Protein AF-A0A2S8S238-F1 (afdb_monomer)

Mean predicted aligned error: 3.12 Å

Structure (mmCIF, N/CA/C/O backbone):
data_AF-A0A2S8S238-F1
#
_entry.id   AF-A0A2S8S238-F1
#
loop_
_atom_site.group_PDB
_atom_site.id
_atom_site.type_symbol
_atom_site.label_atom_id
_atom_site.label_alt_id
_atom_site.label_comp_id
_atom_site.label_asym_id
_atom_site.label_entity_id
_atom_site.label_seq_id
_atom_site.pdbx_PDB_ins_code
_atom_site.Cartn_x
_atom_site.Cartn_y
_atom_site.Cartn_z
_atom_site.occupancy
_atom_site.B_iso_or_equiv
_atom_site.auth_seq_id
_atom_site.auth_comp_id
_atom_site.auth_asym_id
_atom_site.auth_atom_id
_atom_site.pdbx_PDB_model_num
ATOM 1 N N . MET A 1 1 ? -9.506 12.500 -10.880 1.00 71.62 1 MET A N 1
ATOM 2 C CA . MET A 1 1 ? -8.046 12.262 -10.977 1.00 71.62 1 MET A CA 1
ATOM 3 C C . MET A 1 1 ? -7.756 10.901 -10.377 1.00 71.62 1 MET A C 1
ATOM 5 O O . MET A 1 1 ? -8.331 10.608 -9.338 1.00 71.62 1 MET A O 1
ATOM 9 N N . ASP A 1 2 ? -6.913 10.093 -11.019 1.00 86.62 2 ASP A N 1
ATOM 10 C CA . ASP A 1 2 ? -6.487 8.786 -10.500 1.00 86.62 2 ASP A CA 1
ATOM 11 C C . ASP A 1 2 ? -5.730 8.972 -9.162 1.00 86.62 2 ASP A C 1
ATOM 13 O O . ASP A 1 2 ? -4.682 9.632 -9.158 1.0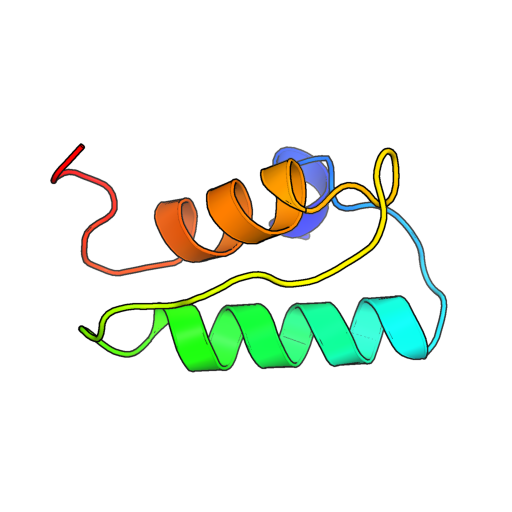0 86.62 2 ASP A O 1
ATOM 17 N N . PRO A 1 3 ? -6.239 8.454 -8.024 1.00 87.19 3 PRO A N 1
ATOM 18 C CA . PRO A 1 3 ? -5.593 8.629 -6.723 1.00 87.19 3 PRO A CA 1
ATOM 19 C C . PRO A 1 3 ? -4.191 8.011 -6.688 1.00 87.19 3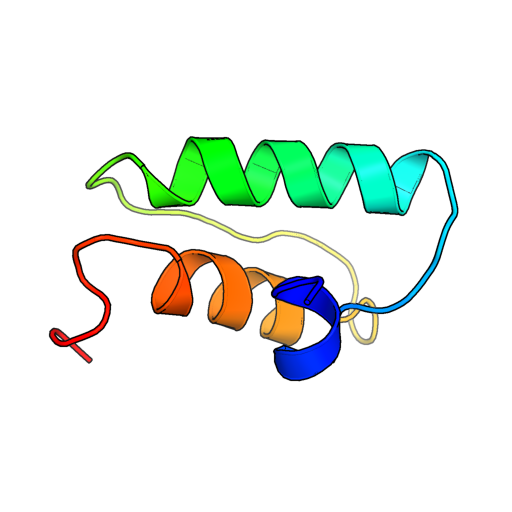 PRO A C 1
ATOM 21 O O . PRO A 1 3 ? -3.306 8.533 -6.010 1.00 87.19 3 PRO A O 1
ATOM 24 N N . PHE A 1 4 ? -3.945 6.962 -7.475 1.00 92.62 4 PHE A N 1
ATOM 25 C CA . PHE A 1 4 ? -2.658 6.277 -7.516 1.00 92.62 4 PHE A CA 1
ATOM 26 C C . PHE A 1 4 ? -1.554 7.116 -8.163 1.00 92.62 4 PHE A C 1
ATOM 28 O O . PHE A 1 4 ? -0.389 6.952 -7.811 1.00 92.62 4 PHE A O 1
ATOM 35 N N . VAL A 1 5 ? -1.900 8.076 -9.029 1.00 91.31 5 VAL A N 1
ATOM 36 C CA . VAL A 1 5 ? -0.923 9.025 -9.592 1.00 91.31 5 VAL A CA 1
ATOM 37 C C . VAL A 1 5 ? -0.368 9.946 -8.505 1.00 91.31 5 VAL A C 1
ATOM 39 O O . VAL A 1 5 ? 0.835 10.179 -8.456 1.00 91.31 5 VAL A O 1
ATOM 42 N N . ARG A 1 6 ? -1.216 10.420 -7.581 1.00 90.88 6 ARG A N 1
ATOM 43 C CA . ARG A 1 6 ? -0.776 11.253 -6.443 1.00 90.88 6 ARG A CA 1
ATOM 44 C C . ARG A 1 6 ? 0.062 10.474 -5.430 1.00 90.88 6 ARG A C 1
ATOM 46 O O . ARG A 1 6 ? 0.865 11.066 -4.721 1.00 90.88 6 ARG A O 1
ATOM 53 N N . LEU A 1 7 ? -0.126 9.159 -5.384 1.00 91.44 7 LEU A N 1
ATOM 54 C CA . LEU A 1 7 ? 0.595 8.225 -4.518 1.00 91.44 7 LEU A CA 1
ATOM 55 C C . LEU A 1 7 ? 1.838 7.624 -5.196 1.00 91.44 7 LEU A C 1
ATOM 57 O O . LEU A 1 7 ? 2.425 6.678 -4.678 1.00 91.44 7 LEU A O 1
ATOM 61 N N . ASN A 1 8 ? 2.221 8.155 -6.363 1.00 91.00 8 ASN A N 1
ATOM 62 C CA . ASN A 1 8 ? 3.352 7.711 -7.178 1.00 91.00 8 ASN A CA 1
ATOM 63 C C . ASN A 1 8 ? 3.307 6.225 -7.600 1.00 91.00 8 ASN A C 1
ATOM 65 O O . ASN A 1 8 ? 4.300 5.665 -8.055 1.00 91.00 8 ASN A O 1
ATOM 69 N N . LEU A 1 9 ? 2.144 5.579 -7.501 1.00 92.56 9 LEU A N 1
ATOM 70 C CA . LEU A 1 9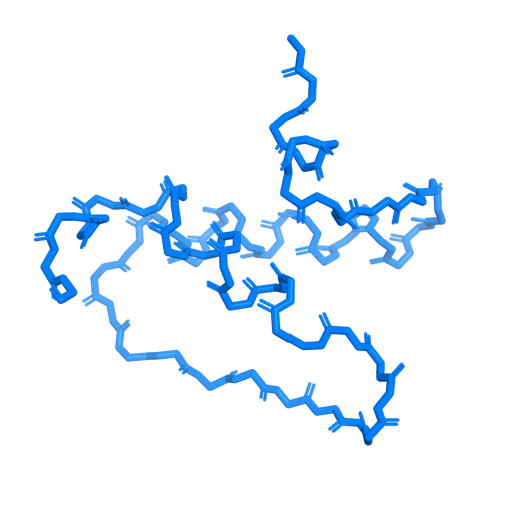 ? 1.933 4.184 -7.871 1.00 92.56 9 LEU A CA 1
ATOM 71 C C . LEU A 1 9 ? 1.524 4.127 -9.348 1.00 92.56 9 LEU A C 1
ATOM 73 O O . LEU A 1 9 ? 0.353 3.989 -9.701 1.00 92.56 9 LEU A O 1
ATOM 77 N N . LEU A 1 10 ? 2.510 4.325 -10.220 1.00 91.56 10 LEU A N 1
ATOM 78 C CA . LEU A 1 10 ? 2.341 4.502 -11.665 1.00 91.56 10 LEU A CA 1
ATOM 79 C C . LEU A 1 10 ? 2.254 3.169 -12.431 1.00 91.56 10 LEU A C 1
ATOM 81 O O . LEU A 1 10 ? 2.513 2.093 -11.894 1.00 91.56 10 LEU A O 1
ATOM 85 N N . GLY A 1 11 ? 1.917 3.259 -13.718 1.00 91.56 11 GLY A N 1
ATOM 86 C CA . GLY A 1 11 ? 1.902 2.132 -14.652 1.00 91.56 11 GLY A CA 1
ATOM 87 C C . GLY A 1 11 ? 0.502 1.721 -15.106 1.00 91.56 11 GLY A C 1
ATOM 88 O O . GLY A 1 11 ? -0.502 2.050 -14.479 1.00 91.56 11 GLY A O 1
ATOM 89 N N . SER A 1 12 ? 0.457 1.000 -16.225 1.00 94.12 12 SER A N 1
ATOM 90 C CA . SER A 1 12 ? -0.775 0.606 -16.929 1.00 94.12 12 SER A CA 1
ATOM 91 C C . SER A 1 12 ? -0.830 -0.890 -17.265 1.00 94.12 12 SER A C 1
ATOM 93 O O . SER A 1 12 ? -1.677 -1.336 -18.039 1.00 94.12 12 SER A O 1
ATOM 95 N N . SER A 1 13 ? 0.081 -1.690 -16.702 1.00 96.62 13 SER A N 1
ATOM 96 C CA . SER A 1 13 ? 0.091 -3.136 -16.924 1.00 96.62 13 SER A CA 1
ATOM 97 C C . SER A 1 13 ? -1.081 -3.817 -16.209 1.00 96.62 13 SER A C 1
ATOM 99 O O . SER A 1 13 ? -1.586 -3.337 -15.190 1.00 96.62 13 SER A O 1
ATOM 101 N N . ALA A 1 14 ? -1.485 -4.992 -16.699 1.00 97.56 14 ALA A N 1
ATOM 102 C CA . ALA A 1 14 ? -2.546 -5.782 -16.070 1.00 97.56 14 ALA A CA 1
ATOM 103 C C . ALA A 1 14 ? -2.249 -6.100 -14.590 1.00 97.56 14 ALA A C 1
ATOM 105 O O . ALA A 1 14 ? -3.156 -6.066 -13.757 1.00 97.56 14 ALA A O 1
ATOM 106 N N . ALA A 1 15 ? -0.976 -6.344 -14.254 1.00 94.56 15 ALA A N 1
ATOM 107 C CA . ALA A 1 15 ? -0.530 -6.579 -12.883 1.00 94.56 15 ALA A CA 1
ATOM 108 C C . ALA A 1 15 ? -0.709 -5.336 -11.994 1.00 94.56 15 ALA A C 1
ATOM 110 O O . ALA A 1 15 ? -1.218 -5.456 -10.881 1.00 94.56 15 ALA A O 1
ATOM 111 N N . ILE A 1 16 ? -0.373 -4.140 -12.497 1.00 94.50 16 ILE A N 1
ATOM 112 C CA . ILE A 1 16 ? -0.592 -2.882 -11.766 1.00 94.50 16 ILE A CA 1
ATOM 113 C C . ILE A 1 16 ? -2.086 -2.652 -11.533 1.00 94.50 16 ILE A C 1
ATOM 115 O O . ILE A 1 16 ? -2.489 -2.340 -10.415 1.00 94.50 16 ILE A O 1
ATOM 119 N N . HIS A 1 17 ? -2.931 -2.878 -12.541 1.00 95.56 17 HIS A N 1
ATOM 120 C CA . HIS A 1 17 ? -4.379 -2.758 -12.368 1.00 95.56 17 HIS A CA 1
ATOM 121 C C . HIS A 1 17 ? -4.933 -3.756 -11.338 1.00 95.56 17 HIS A C 1
ATOM 123 O O . HIS A 1 17 ? -5.801 -3.396 -10.545 1.00 95.56 17 HIS A O 1
ATOM 129 N N . ALA A 1 18 ? -4.441 -4.998 -11.322 1.00 96.31 18 ALA A N 1
ATOM 130 C CA . ALA A 1 18 ? -4.843 -5.996 -10.331 1.00 96.31 18 ALA A CA 1
ATOM 131 C C . ALA A 1 18 ? -4.429 -5.598 -8.907 1.00 96.31 18 ALA A C 1
ATOM 133 O O . ALA A 1 18 ? -5.250 -5.662 -7.992 1.00 96.31 18 ALA A O 1
ATOM 134 N N . MET A 1 19 ? -3.196 -5.121 -8.741 1.00 95.25 19 MET A N 1
ATOM 135 C CA . MET A 1 19 ? -2.685 -4.636 -7.462 1.00 95.25 19 MET A CA 1
ATOM 136 C C . MET A 1 19 ? -3.491 -3.435 -6.945 1.00 95.25 19 MET A C 1
ATOM 138 O O . MET A 1 19 ? -3.868 -3.418 -5.777 1.00 95.25 19 MET A O 1
ATOM 142 N N . ARG A 1 20 ? -3.826 -2.462 -7.806 1.00 96.00 20 ARG A N 1
ATOM 143 C CA . ARG A 1 20 ? -4.658 -1.301 -7.431 1.00 96.00 20 ARG A CA 1
ATOM 144 C C . ARG A 1 20 ? -6.032 -1.721 -6.898 1.00 96.00 20 ARG A C 1
ATOM 146 O O . ARG A 1 20 ? -6.430 -1.257 -5.836 1.00 96.00 20 ARG A O 1
ATOM 153 N N . ARG A 1 21 ? -6.700 -2.680 -7.556 1.00 96.12 21 ARG A N 1
ATOM 154 C CA . ARG A 1 21 ? -7.977 -3.242 -7.067 1.00 96.12 21 ARG A CA 1
ATOM 155 C C . ARG A 1 21 ? -7.838 -3.942 -5.712 1.00 96.12 21 ARG A C 1
ATOM 157 O O . ARG A 1 21 ? -8.736 -3.862 -4.879 1.00 96.12 21 ARG A O 1
ATOM 164 N N . GLN A 1 22 ? -6.729 -4.648 -5.479 1.00 95.88 22 GLN A N 1
ATOM 165 C CA . GLN A 1 22 ? -6.464 -5.269 -4.175 1.00 95.88 22 GLN A CA 1
ATOM 166 C C . GLN A 1 22 ? -6.258 -4.218 -3.084 1.00 95.88 22 GLN A C 1
ATOM 168 O O . GLN A 1 22 ? -6.810 -4.370 -1.998 1.00 95.88 22 GLN A O 1
ATOM 173 N N . ILE A 1 23 ? -5.513 -3.151 -3.382 1.00 96.06 23 ILE A N 1
ATOM 174 C CA . ILE A 1 23 ? -5.297 -2.033 -2.461 1.00 96.06 23 ILE A CA 1
ATOM 175 C C . ILE A 1 23 ? -6.633 -1.397 -2.065 1.00 96.06 23 ILE A C 1
ATOM 177 O O . ILE A 1 23 ? -6.881 -1.244 -0.875 1.00 96.06 23 ILE A O 1
ATOM 181 N N . GLU A 1 24 ? -7.507 -1.087 -3.026 1.00 95.56 24 GLU A N 1
ATOM 182 C CA . GLU A 1 24 ? -8.832 -0.506 -2.749 1.00 95.56 24 GLU A CA 1
ATOM 183 C C . GLU A 1 24 ? -9.671 -1.409 -1.840 1.00 95.56 24 GLU A C 1
ATOM 185 O O . GLU A 1 24 ? -10.241 -0.950 -0.850 1.00 95.56 24 GLU A O 1
ATOM 190 N N . LYS A 1 25 ? -9.696 -2.717 -2.128 1.00 95.44 25 LYS A N 1
ATOM 191 C CA . LYS A 1 25 ? -10.416 -3.690 -1.301 1.00 95.44 25 LYS A CA 1
ATOM 192 C C . LYS A 1 25 ? -9.867 -3.735 0.126 1.00 95.44 25 LYS A C 1
ATOM 194 O O . LYS A 1 25 ? -10.641 -3.723 1.077 1.00 95.44 25 LYS A O 1
ATOM 199 N N . ILE A 1 26 ? -8.548 -3.793 0.282 1.00 95.06 26 ILE A N 1
ATOM 200 C CA . ILE A 1 26 ? -7.893 -3.885 1.593 1.00 95.06 26 ILE A CA 1
ATOM 201 C C . ILE A 1 26 ? -8.045 -2.583 2.389 1.00 95.06 26 ILE A C 1
ATOM 203 O O . ILE A 1 26 ? -8.273 -2.634 3.591 1.00 95.06 26 ILE A O 1
ATOM 207 N N . ALA A 1 27 ? -7.968 -1.426 1.733 1.00 95.31 27 ALA A N 1
ATOM 208 C CA . ALA A 1 27 ? -8.138 -0.126 2.377 1.00 95.31 27 ALA A CA 1
ATOM 209 C C . ALA A 1 27 ? -9.526 0.038 3.028 1.00 95.31 27 ALA A C 1
ATOM 211 O O . ALA A 1 27 ? -9.662 0.768 4.006 1.00 95.31 27 ALA A O 1
ATOM 212 N N . SER A 1 28 ? -10.544 -0.668 2.522 1.00 94.44 28 SER A N 1
ATOM 213 C CA . SER A 1 28 ? -11.918 -0.603 3.041 1.00 94.44 28 SER A CA 1
ATOM 214 C C . SER A 1 28 ? -12.165 -1.375 4.346 1.00 94.44 28 SER A C 1
ATOM 216 O O . SER A 1 28 ? -13.267 -1.310 4.882 1.00 94.44 28 SER A O 1
ATOM 218 N N . VAL A 1 29 ? -11.178 -2.120 4.860 1.00 93.19 29 VAL A N 1
ATOM 219 C CA . VAL A 1 29 ? -11.338 -2.960 6.058 1.00 93.19 29 VAL A CA 1
ATOM 220 C C . VAL A 1 29 ? -10.327 -2.619 7.150 1.00 93.19 29 VAL A C 1
ATOM 222 O O . VAL A 1 29 ? -9.145 -2.390 6.893 1.00 93.19 29 VAL A O 1
ATOM 225 N N . ASP A 1 30 ? -10.782 -2.635 8.404 1.00 91.50 30 ASP A N 1
ATOM 226 C CA . ASP A 1 30 ? -9.923 -2.397 9.565 1.00 91.50 30 ASP A CA 1
ATOM 227 C C . ASP A 1 30 ? -9.244 -3.688 10.046 1.00 91.50 30 ASP A C 1
ATOM 229 O O . ASP A 1 30 ? -9.639 -4.297 11.040 1.00 91.50 30 ASP A O 1
ATOM 233 N N . VAL A 1 31 ? -8.224 -4.132 9.307 1.00 90.94 31 VAL A N 1
ATOM 234 C CA . VAL A 1 31 ? -7.415 -5.308 9.665 1.00 90.94 31 VAL A CA 1
ATOM 235 C C . VAL A 1 31 ? -5.914 -5.033 9.517 1.00 90.94 31 VAL A C 1
ATOM 237 O O . VAL A 1 31 ? -5.518 -4.148 8.750 1.00 90.94 31 VAL A O 1
ATOM 240 N N . PRO A 1 32 ? -5.042 -5.775 10.226 1.00 91.94 32 PRO A N 1
ATOM 241 C CA . PRO A 1 32 ? -3.609 -5.779 9.946 1.00 91.94 32 PRO A CA 1
ATOM 242 C C . PRO A 1 32 ? -3.318 -6.281 8.525 1.00 91.94 32 PRO A C 1
ATOM 244 O O . PRO A 1 32 ? -3.923 -7.249 8.065 1.00 91.94 32 PRO A O 1
ATOM 247 N N . VAL A 1 33 ? -2.362 -5.647 7.841 1.00 92.19 33 VAL A N 1
ATOM 248 C CA . VAL A 1 33 ? -1.994 -5.977 6.456 1.00 92.19 33 VAL A CA 1
ATOM 249 C C . VAL A 1 33 ? -0.492 -6.214 6.356 1.00 92.19 33 VAL A C 1
ATOM 251 O O . VAL A 1 33 ? 0.299 -5.415 6.852 1.00 92.19 33 VAL A O 1
ATOM 254 N N . ALA A 1 34 ? -0.101 -7.284 5.664 1.00 94.50 34 ALA A N 1
ATOM 255 C CA . ALA A 1 34 ? 1.284 -7.558 5.299 1.00 94.50 34 ALA A CA 1
ATOM 256 C C . ALA A 1 34 ? 1.492 -7.320 3.797 1.00 94.50 34 ALA A C 1
ATOM 258 O O . ALA A 1 34 ? 0.773 -7.881 2.969 1.00 94.50 34 ALA A O 1
ATOM 259 N N . VAL A 1 35 ? 2.494 -6.513 3.440 1.00 94.12 35 VAL A N 1
ATOM 260 C CA . VAL A 1 35 ? 2.878 -6.258 2.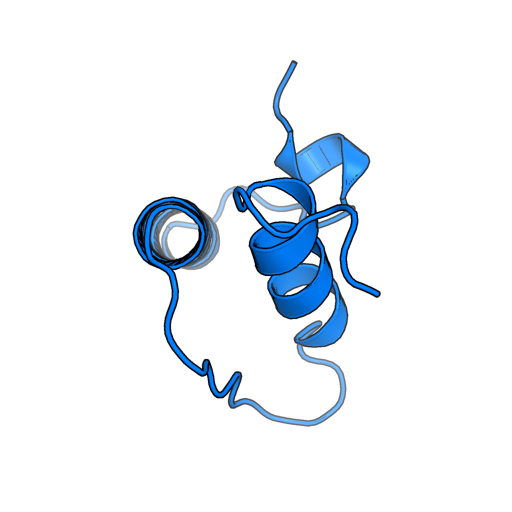043 1.00 94.12 35 VAL A CA 1
ATOM 261 C C . VAL A 1 35 ? 4.193 -6.977 1.750 1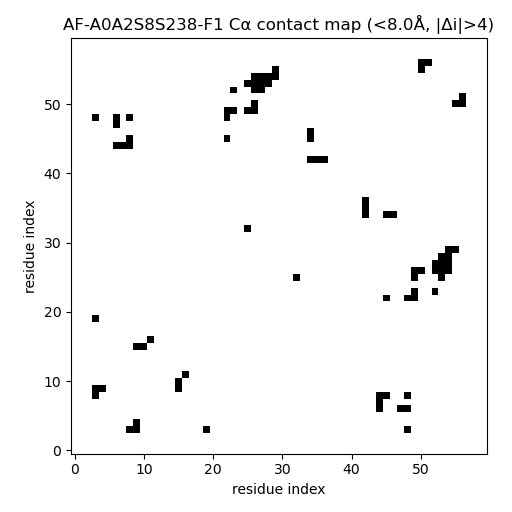.00 94.12 35 VAL A C 1
ATOM 263 O O . VAL A 1 35 ? 5.228 -6.668 2.337 1.00 94.12 35 VAL A O 1
ATOM 266 N N . LEU A 1 36 ? 4.154 -7.950 0.838 1.00 94.62 36 LEU A N 1
ATOM 267 C CA . LEU A 1 36 ? 5.283 -8.823 0.504 1.00 94.62 36 LEU A CA 1
ATOM 268 C C . LEU A 1 36 ? 5.862 -8.496 -0.875 1.00 94.62 36 LEU A C 1
ATOM 270 O O . LEU A 1 36 ? 5.168 -7.993 -1.754 1.00 94.62 36 LEU A O 1
ATOM 274 N N . GLY A 1 37 ? 7.146 -8.800 -1.075 1.00 93.56 37 GLY A N 1
ATOM 275 C CA . GLY A 1 37 ? 7.836 -8.572 -2.347 1.00 93.56 37 GLY A CA 1
ATOM 276 C C . GLY A 1 37 ? 9.331 -8.304 -2.185 1.00 93.56 37 GLY A C 1
ATOM 277 O O . GLY A 1 37 ? 9.810 -7.978 -1.097 1.00 93.56 37 GLY A O 1
ATOM 278 N N . LYS A 1 38 ? 10.081 -8.413 -3.284 1.00 96.75 38 LYS A N 1
ATOM 279 C CA . LYS A 1 38 ? 11.540 -8.206 -3.310 1.00 96.75 38 LYS A CA 1
ATOM 280 C C . LYS A 1 38 ? 11.919 -6.743 -3.044 1.00 96.75 38 LYS A C 1
ATOM 282 O O . LYS A 1 38 ? 11.090 -5.838 -3.185 1.00 96.75 38 LYS A O 1
ATOM 287 N N . THR A 1 39 ? 13.165 -6.498 -2.653 1.00 94.25 39 THR A N 1
ATOM 288 C CA . THR A 1 39 ? 13.724 -5.140 -2.536 1.00 94.25 39 THR A CA 1
ATOM 289 C C . THR A 1 39 ? 13.600 -4.396 -3.869 1.00 94.25 39 THR A C 1
ATOM 291 O O . THR A 1 39 ? 13.788 -4.997 -4.924 1.00 94.25 39 THR A O 1
ATOM 294 N N . GLY A 1 40 ? 13.229 -3.112 -3.830 1.00 91.31 40 GLY A N 1
ATOM 295 C CA . GLY A 1 40 ? 13.098 -2.269 -5.028 1.00 91.31 40 GLY A CA 1
ATOM 296 C C . GLY A 1 40 ? 11.811 -2.452 -5.847 1.00 91.31 40 GLY A C 1
ATOM 297 O O . GLY A 1 40 ? 11.691 -1.865 -6.913 1.00 91.31 40 GLY A O 1
ATOM 298 N N . THR A 1 41 ? 10.831 -3.231 -5.371 1.00 91.38 41 THR A N 1
ATOM 299 C CA . THR A 1 41 ? 9.544 -3.443 -6.079 1.00 91.38 41 THR A CA 1
ATOM 300 C C . THR A 1 41 ? 8.460 -2.410 -5.754 1.00 91.38 41 THR A C 1
ATOM 302 O O . THR A 1 41 ? 7.346 -2.519 -6.256 1.00 91.38 41 THR A O 1
ATOM 305 N N . GLY A 1 42 ? 8.768 -1.406 -4.926 1.00 89.50 42 GLY A N 1
ATOM 306 C CA . GLY A 1 42 ? 7.836 -0.316 -4.631 1.00 89.50 42 GLY A CA 1
ATOM 307 C C . GLY A 1 42 ? 6.732 -0.658 -3.628 1.00 89.50 42 GLY A C 1
ATOM 308 O O . GLY A 1 42 ? 5.638 -0.101 -3.703 1.00 89.50 42 GLY A O 1
ATOM 309 N N . LYS A 1 43 ? 7.000 -1.565 -2.680 1.00 94.50 43 LYS A N 1
ATOM 310 C CA . LYS A 1 43 ? 6.046 -1.955 -1.624 1.00 94.50 43 LYS A CA 1
ATOM 311 C C . LYS A 1 43 ? 5.608 -0.770 -0.769 1.00 94.50 43 LYS A C 1
ATOM 313 O O . LYS A 1 43 ? 4.468 -0.719 -0.325 1.00 94.50 43 LYS A O 1
ATOM 318 N N . GLU A 1 44 ? 6.500 0.189 -0.574 1.00 93.94 44 GLU A N 1
ATOM 319 C CA . GLU A 1 44 ? 6.283 1.413 0.188 1.00 93.94 44 GLU A CA 1
ATOM 320 C C . GLU A 1 44 ? 5.141 2.243 -0.419 1.00 93.94 44 GLU A C 1
ATOM 322 O O . GLU A 1 44 ? 4.306 2.774 0.310 1.00 93.94 44 GLU A O 1
ATOM 327 N N . MET A 1 45 ? 5.028 2.269 -1.754 1.00 94.81 45 MET A N 1
ATOM 328 C CA . MET A 1 45 ? 3.920 2.933 -2.452 1.00 94.81 45 MET A CA 1
ATOM 329 C C . MET A 1 45 ? 2.594 2.199 -2.234 1.00 94.81 45 MET A C 1
ATOM 331 O O . MET A 1 45 ? 1.562 2.838 -2.047 1.00 94.81 45 MET A O 1
ATOM 335 N N . ALA A 1 46 ? 2.609 0.861 -2.211 1.00 94.81 46 ALA A N 1
ATOM 336 C CA . ALA A 1 46 ? 1.416 0.073 -1.905 1.00 94.81 46 ALA A CA 1
ATOM 337 C C . ALA A 1 46 ? 0.957 0.275 -0.450 1.00 94.81 46 ALA A C 1
ATOM 339 O O . ALA A 1 46 ? -0.233 0.469 -0.213 1.00 94.81 46 ALA A O 1
ATOM 340 N N . VAL A 1 47 ? 1.888 0.300 0.512 1.00 94.75 47 VAL A N 1
ATOM 341 C CA . VAL A 1 47 ? 1.595 0.604 1.925 1.00 94.75 47 VAL A CA 1
ATOM 342 C C . VAL A 1 47 ? 0.997 2.004 2.067 1.00 94.75 47 VAL A C 1
ATOM 344 O O . VAL A 1 47 ? -0.051 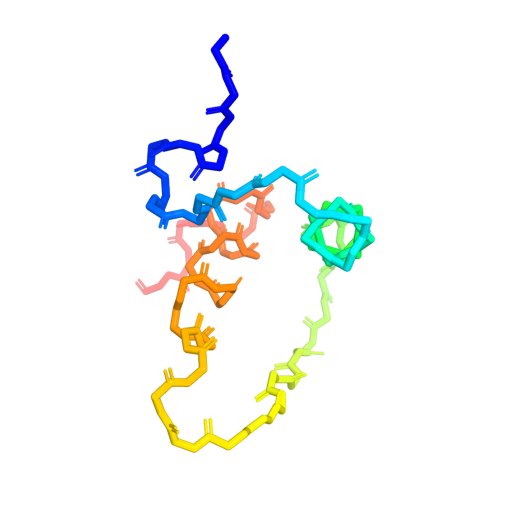2.158 2.693 1.00 94.75 47 VAL A O 1
ATOM 347 N N . GLY A 1 48 ? 1.617 3.013 1.447 1.00 94.31 48 GLY A N 1
ATOM 348 C CA . GLY A 1 48 ? 1.100 4.381 1.451 1.00 94.31 48 GLY A CA 1
ATOM 349 C C . GLY A 1 48 ? -0.299 4.467 0.842 1.00 94.31 48 GLY A C 1
ATOM 350 O O . GLY A 1 48 ? -1.180 5.112 1.404 1.00 94.31 48 GLY A O 1
ATOM 351 N N . ALA A 1 49 ? -0.545 3.759 -0.261 1.00 95.56 49 ALA A N 1
ATOM 352 C CA . ALA A 1 49 ? -1.860 3.729 -0.884 1.00 95.56 49 ALA A CA 1
ATOM 353 C C . ALA A 1 49 ? -2.927 3.073 0.003 1.00 95.56 49 ALA A C 1
ATOM 355 O O . ALA A 1 49 ? -4.000 3.647 0.164 1.00 95.56 49 ALA A O 1
ATOM 356 N N . ILE A 1 50 ? -2.628 1.929 0.629 1.00 95.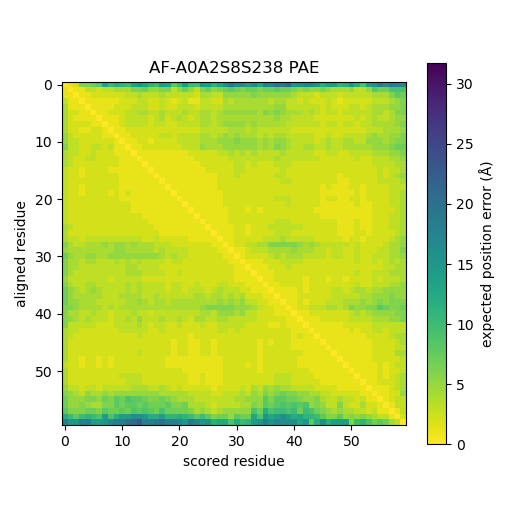25 50 ILE A N 1
ATOM 357 C CA . ILE A 1 50 ? -3.539 1.277 1.587 1.00 95.25 50 ILE A CA 1
ATOM 358 C C . ILE A 1 50 ? -3.882 2.234 2.731 1.00 95.25 50 ILE A C 1
ATOM 360 O O . ILE A 1 50 ? -5.040 2.339 3.127 1.00 95.25 50 ILE A O 1
ATOM 364 N N . HIS A 1 51 ? -2.890 2.963 3.238 1.00 94.38 51 HIS A N 1
ATOM 365 C CA . HIS A 1 51 ? -3.096 3.924 4.309 1.00 94.38 51 HIS A CA 1
ATOM 366 C C . HIS A 1 51 ? -3.971 5.110 3.902 1.00 94.38 51 HIS A C 1
ATOM 368 O O . HIS A 1 51 ? -4.990 5.357 4.543 1.00 94.38 51 HIS A O 1
ATOM 374 N N . TYR A 1 52 ? -3.594 5.843 2.850 1.00 94.38 52 TYR A N 1
ATOM 375 C CA . TYR A 1 52 ? -4.282 7.080 2.471 1.00 94.38 52 TYR A CA 1
ATOM 376 C C . TYR A 1 52 ? -5.696 6.844 1.933 1.00 94.38 52 TYR A C 1
ATOM 378 O O . TYR A 1 52 ? -6.541 7.738 2.029 1.00 94.38 52 TYR A O 1
ATOM 386 N N . LEU A 1 53 ? -5.952 5.657 1.374 1.00 93.94 53 LEU A N 1
ATOM 387 C CA . LEU A 1 53 ? -7.280 5.248 0.920 1.00 93.94 53 LEU A CA 1
ATOM 388 C C . LEU A 1 53 ? -8.136 4.651 2.045 1.00 93.94 53 LEU A C 1
ATOM 390 O O . LEU A 1 53 ? -9.350 4.570 1.884 1.00 93.94 53 LEU A O 1
ATOM 394 N N . GLY A 1 54 ? -7.532 4.239 3.162 1.00 93.12 54 GLY A N 1
ATOM 395 C CA . GLY A 1 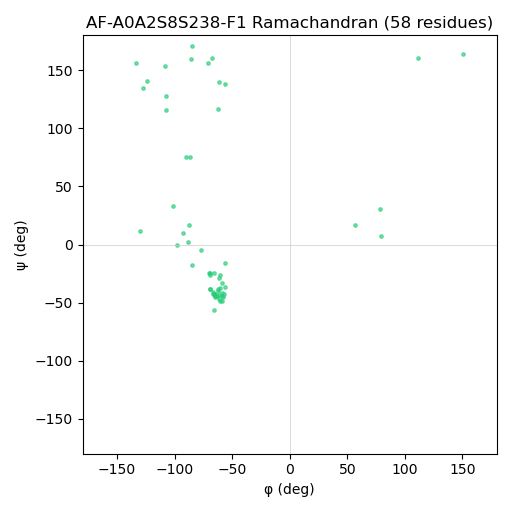54 ? -8.243 3.604 4.264 1.00 93.12 54 GLY A CA 1
ATOM 396 C C . GLY A 1 54 ? -8.861 4.583 5.261 1.00 93.12 54 GLY A C 1
ATOM 397 O O . GLY A 1 54 ? -8.448 5.738 5.396 1.00 93.12 54 GLY A O 1
ATOM 398 N N . GLU A 1 55 ? -9.841 4.102 6.026 1.00 89.50 55 GLU A N 1
ATOM 399 C CA . GLU A 1 55 ? -10.563 4.917 7.019 1.00 89.50 55 GLU A CA 1
ATOM 400 C C . GLU A 1 55 ? -9.667 5.371 8.184 1.00 89.50 55 GLU A C 1
ATOM 402 O O . GLU A 1 55 ? -9.886 6.421 8.789 1.00 89.50 55 GLU A O 1
ATOM 407 N N . ARG A 1 56 ? -8.589 4.627 8.460 1.00 87.75 56 ARG A N 1
ATOM 408 C CA . ARG A 1 56 ? -7.624 4.914 9.534 1.00 87.75 56 AR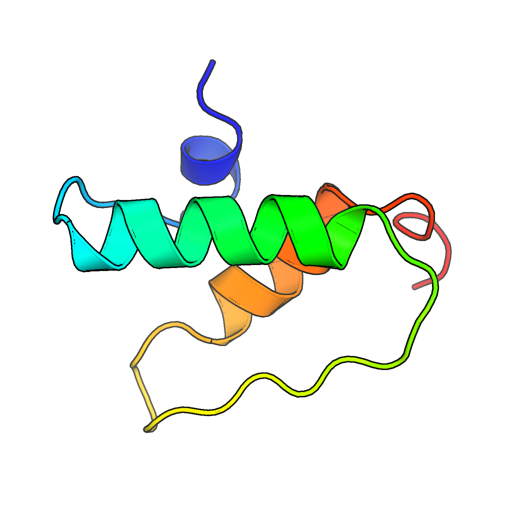G A CA 1
ATOM 409 C C . ARG A 1 56 ? -6.488 5.855 9.135 1.00 87.75 56 ARG A C 1
ATOM 411 O O . ARG A 1 56 ? -5.492 5.931 9.853 1.00 87.75 56 ARG A O 1
ATOM 418 N N . LYS A 1 57 ? -6.620 6.596 8.035 1.00 87.75 57 LYS A N 1
ATOM 419 C CA . LYS A 1 57 ? -5.568 7.493 7.528 1.00 87.75 57 LYS A CA 1
ATOM 420 C C . LYS A 1 57 ? -5.060 8.562 8.515 1.00 87.75 57 LYS A C 1
ATOM 422 O O . LYS A 1 57 ? -4.011 9.139 8.291 1.00 87.75 57 LYS A O 1
ATOM 427 N N . GLN A 1 58 ? -5.788 8.827 9.602 1.00 85.75 58 GLN A N 1
ATOM 428 C CA . GLN A 1 58 ? -5.401 9.799 10.638 1.00 85.75 58 GLN A CA 1
ATOM 429 C C . GLN A 1 58 ? -4.735 9.171 11.876 1.00 85.75 58 GLN A C 1
ATOM 431 O O . GLN A 1 58 ? -4.431 9.883 12.825 1.00 85.75 58 GLN A O 1
ATOM 436 N N . ARG A 1 59 ? -4.569 7.842 11.924 1.00 79.94 59 ARG A N 1
ATOM 437 C CA . ARG A 1 59 ? -4.092 7.108 13.117 1.00 79.94 59 ARG A CA 1
ATOM 438 C C . ARG A 1 59 ? -2.613 6.721 13.020 1.00 79.94 59 ARG A C 1
ATOM 440 O O . ARG A 1 59 ? -2.252 5.630 13.455 1.00 79.94 59 ARG A O 1
ATOM 447 N N . TRP A 1 60 ? -1.808 7.549 12.367 1.00 63.78 60 TRP A N 1
ATOM 448 C CA . TRP A 1 60 ? -0.377 7.308 12.183 1.00 63.78 60 TRP A CA 1
ATOM 449 C C . TRP A 1 60 ? 0.449 8.053 13.217 1.00 63.78 60 TRP A C 1
ATOM 451 O O . TRP A 1 60 ? 0.162 9.250 13.432 1.00 63.78 60 TRP A O 1
#

Radius of gyration: 11.23 Å; Cα contacts (8 Å, |Δi|>4): 43; chains: 1; bounding box: 26×21×30 Å

Sequence (60 aa):
MDPFVRLNLLGSSAAIHAMRRQIEKIASVDVPVAVLGKTGTGKEMAVGAIHYLGERKQRW

Solvent-accessible surface area (backbone atoms only — not comparable to full-atom values): 3896 Å² total; per-residue (Å²): 130,70,68,43,62,82,48,69,54,68,82,84,47,74,67,49,55,51,50,52,56,51,38,56,60,54,14,74,49,100,66,94,83,86,89,86,80,65,90,92,72,55,61,67,37,55,52,51,45,28,38,72,68,17,89,66,56,84,77,120

Foldseek 3Di:
DPVLVVLVLDDDDPVSVVLLVVLLVLLADDDDDDQDDDPPPPSVSSVVSSLVNHPCVPVD

pLDDT: mean 92.18, std 5.56, range [63.78, 97.56]

Secondary structure (DSSP, 8-state):
--HHHHTT----SHHHHHHHHHHHHHHTS-S-------TTS-HHHHHHHHHHHSTTTT--

Nearest PDB structures (foldseek):
  8j6v-assembly2_B  TM=4.062E-01  e=9.486E+00  Saccharomyces cerevisiae